Protein AF-A0A5C8LA69-F1 (afdb_monomer_lite)

Sequence (64 aa):
MVSKSVFLKFNEVSVSTYTNKAHIYFLGGYVFPLENEVQLKPAFLIKAVSGAPLAIDLSRNIFF

Radius of gyration: 27.11 Å; chains: 1; bounding box: 62×27×74 Å

pLDDT: mean 82.41, std 17.53, range [42.47, 97.31]

Secondary structure (DSSP, 8-state):
----------------------EEEEEEE--EEPSTT-EEEEEEEEEEETTS--EEEEEEEEE-

Foldseek 3Di:
DDDDDDPPPPDDPPPVPPPDKDKDKDKDWDWDQDPPRKIKIKMKIWIDTPPDDTDIDIDIDIDD

Structure (mmCIF, N/CA/C/O backbone):
data_AF-A0A5C8LA69-F1
#
_entry.id   AF-A0A5C8LA69-F1
#
loop_
_atom_site.group_PDB
_atom_site.id
_atom_site.type_symbol
_atom_site.label_atom_id
_atom_site.label_alt_id
_atom_site.label_comp_id
_atom_site.label_asym_id
_atom_site.label_entity_id
_atom_site.label_seq_id
_atom_site.pdbx_PDB_ins_code
_atom_site.Cartn_x
_atom_site.Cartn_y
_atom_site.Cartn_z
_atom_site.occupancy
_atom_site.B_iso_or_equiv
_atom_site.auth_seq_id
_atom_site.auth_comp_id
_atom_site.auth_asym_id
_atom_site.auth_atom_id
_atom_site.pdbx_PDB_model_num
ATOM 1 N N . MET A 1 1 ? 47.877 -21.849 -52.198 1.00 46.69 1 MET A N 1
ATOM 2 C CA . MET A 1 1 ? 47.862 -20.565 -51.466 1.00 46.69 1 MET A CA 1
ATOM 3 C C . MET A 1 1 ? 46.597 -19.789 -51.828 1.00 46.69 1 MET A C 1
ATOM 5 O O . MET A 1 1 ? 46.679 -18.905 -52.655 1.00 46.69 1 MET A O 1
ATOM 9 N N . VAL A 1 2 ? 45.433 -20.137 -51.263 1.00 49.69 2 VAL A N 1
ATOM 10 C CA . VAL A 1 2 ? 44.257 -19.241 -51.170 1.00 49.69 2 VAL A CA 1
ATOM 11 C C . VAL A 1 2 ? 43.474 -19.702 -49.937 1.00 49.69 2 VAL A C 1
ATOM 13 O O . VAL A 1 2 ? 42.803 -20.730 -49.969 1.00 49.69 2 VAL A O 1
ATOM 16 N N . SER A 1 3 ? 43.674 -19.010 -48.814 1.00 42.47 3 SER A N 1
ATOM 17 C CA . SER A 1 3 ? 43.020 -19.319 -47.540 1.00 42.47 3 SER A CA 1
ATOM 18 C C . SER A 1 3 ? 41.583 -18.803 -47.576 1.00 42.47 3 SER A C 1
ATOM 20 O O . SER A 1 3 ? 41.336 -17.630 -47.848 1.00 42.47 3 SER A O 1
ATOM 22 N N . LYS A 1 4 ? 40.643 -19.721 -47.369 1.00 53.44 4 LYS A N 1
ATOM 23 C CA . LYS A 1 4 ? 39.195 -19.546 -47.454 1.00 53.44 4 LYS A CA 1
ATOM 24 C C . LYS A 1 4 ? 38.710 -18.664 -46.297 1.00 53.44 4 LYS A C 1
ATOM 26 O O . LYS A 1 4 ? 39.031 -18.937 -45.144 1.00 53.44 4 LYS A O 1
ATOM 31 N N . SER A 1 5 ? 37.928 -17.634 -46.619 1.00 53.72 5 SER A N 1
ATOM 32 C CA . SER A 1 5 ? 37.260 -16.732 -45.678 1.00 53.72 5 SER A CA 1
ATOM 33 C C . SER A 1 5 ? 36.568 -17.489 -44.545 1.00 53.72 5 SER A C 1
ATOM 35 O O . SER A 1 5 ? 35.574 -18.179 -44.770 1.00 53.72 5 SER A O 1
ATOM 37 N N . VAL A 1 6 ? 37.061 -17.312 -43.322 1.00 58.75 6 VAL A N 1
ATOM 38 C CA . VAL A 1 6 ? 36.344 -17.667 -42.096 1.00 58.75 6 VAL A CA 1
ATOM 39 C C . VAL A 1 6 ? 35.889 -16.356 -41.468 1.00 58.75 6 VAL A C 1
ATOM 41 O O . VAL A 1 6 ? 36.584 -15.743 -40.664 1.00 58.75 6 VAL A O 1
ATOM 44 N N . PHE A 1 7 ? 34.714 -15.897 -41.895 1.00 57.34 7 PHE A N 1
ATOM 45 C CA . PHE A 1 7 ? 33.964 -14.864 -41.193 1.00 57.34 7 PHE A CA 1
ATOM 46 C C . PHE A 1 7 ? 33.406 -15.537 -39.935 1.00 57.34 7 PHE A C 1
ATOM 48 O O . PHE A 1 7 ? 32.354 -16.178 -39.975 1.00 57.34 7 PHE A O 1
ATOM 55 N N . LEU A 1 8 ? 34.178 -15.507 -38.846 1.00 54.91 8 LEU A N 1
ATOM 56 C CA . LEU A 1 8 ? 33.722 -15.988 -37.548 1.00 54.91 8 LEU A CA 1
ATOM 57 C C . LEU A 1 8 ? 32.531 -15.115 -37.145 1.00 54.91 8 LEU A C 1
ATOM 59 O O . LEU A 1 8 ? 32.697 -13.979 -36.708 1.00 54.91 8 LEU A O 1
ATOM 63 N N . LYS A 1 9 ? 31.314 -15.635 -37.342 1.00 53.22 9 LYS A N 1
ATOM 64 C CA . LYS A 1 9 ? 30.122 -15.145 -36.653 1.00 53.22 9 LYS A CA 1
ATOM 65 C C . LYS A 1 9 ? 30.480 -15.141 -35.173 1.00 53.22 9 LYS A C 1
ATOM 67 O O . LYS A 1 9 ? 30.692 -16.209 -34.602 1.00 53.22 9 LYS A O 1
ATOM 72 N N . PHE A 1 10 ? 30.595 -13.952 -34.588 1.00 59.44 10 PHE A N 1
ATOM 73 C CA . PHE A 1 10 ? 30.644 -13.773 -33.146 1.00 59.44 10 PHE A CA 1
ATOM 74 C C . PHE A 1 10 ? 29.341 -14.347 -32.604 1.00 59.44 10 PHE A C 1
ATOM 76 O O . PHE A 1 10 ? 28.295 -13.704 -32.637 1.00 59.44 10 PHE A O 1
ATOM 83 N N . ASN A 1 11 ? 29.413 -15.629 -32.252 1.00 49.12 11 ASN A N 1
ATOM 84 C CA . ASN A 1 11 ? 28.372 -16.377 -31.589 1.00 49.12 11 ASN A CA 1
ATOM 85 C C . ASN A 1 11 ? 27.930 -15.534 -30.401 1.00 49.12 11 ASN A C 1
ATOM 87 O O . ASN A 1 11 ? 28.785 -15.113 -29.624 1.00 49.12 11 ASN A O 1
ATOM 91 N N . GLU A 1 12 ? 26.637 -15.238 -30.367 1.00 62.56 12 GLU A N 1
ATOM 92 C CA . GLU A 1 12 ? 25.935 -14.363 -29.438 1.00 62.56 12 GLU A CA 1
ATOM 93 C C . GLU A 1 12 ? 26.600 -14.332 -28.060 1.00 62.56 12 GLU A C 1
ATOM 95 O O . GLU A 1 12 ? 26.307 -15.130 -27.172 1.00 62.56 12 GLU A O 1
ATOM 100 N N . VAL A 1 13 ? 27.526 -13.392 -27.870 1.00 63.28 13 VAL A N 1
ATOM 101 C CA . VAL A 1 13 ? 27.917 -13.000 -26.528 1.00 63.28 13 VAL A CA 1
ATOM 102 C C . VAL A 1 13 ? 26.683 -12.287 -26.021 1.00 63.28 13 VAL A C 1
ATOM 104 O O . VAL A 1 13 ? 26.404 -11.157 -26.425 1.00 63.28 13 VAL A O 1
ATOM 107 N N . SER A 1 14 ? 25.903 -12.980 -25.195 1.00 57.59 14 SER A N 1
ATOM 108 C CA . SER A 1 14 ? 24.863 -12.386 -24.373 1.00 57.59 14 SER A CA 1
ATOM 109 C C . SER A 1 14 ? 25.556 -11.416 -23.421 1.00 57.59 14 SER A C 1
ATOM 111 O O . SER A 1 14 ? 25.830 -11.731 -22.262 1.00 57.59 14 SER A O 1
ATOM 113 N N . VAL A 1 15 ? 25.923 -10.246 -23.942 1.00 62.00 15 VAL A N 1
ATOM 114 C CA . VAL A 1 15 ? 26.295 -9.090 -23.149 1.00 62.00 15 VAL A CA 1
ATOM 115 C C . VAL A 1 15 ? 25.022 -8.765 -22.394 1.00 62.00 15 VAL A C 1
ATOM 117 O O . VAL A 1 15 ? 24.116 -8.121 -22.919 1.00 62.00 15 VAL A O 1
ATOM 120 N N . SER A 1 16 ? 24.905 -9.303 -21.182 1.00 57.47 16 SER A N 1
ATOM 121 C CA . SER A 1 16 ? 23.866 -8.922 -20.246 1.00 57.47 16 SER A CA 1
ATOM 122 C C . SER A 1 16 ? 24.140 -7.466 -19.901 1.00 57.47 16 SER A C 1
ATOM 124 O O . SER A 1 16 ? 24.889 -7.158 -18.973 1.00 57.47 16 SER A O 1
ATOM 126 N N . THR A 1 17 ? 23.610 -6.550 -20.706 1.00 60.12 17 THR A N 1
ATOM 127 C CA . THR A 1 17 ? 23.549 -5.145 -20.341 1.00 60.12 17 THR A CA 1
ATOM 128 C C . THR A 1 17 ? 22.694 -5.093 -19.084 1.00 60.12 17 THR A C 1
ATOM 130 O O . THR A 1 17 ? 21.468 -5.161 -19.151 1.00 60.12 17 THR A O 1
ATOM 133 N N . TYR A 1 18 ? 23.346 -5.047 -17.922 1.00 61.25 18 TYR A N 1
ATOM 134 C CA . TYR A 1 18 ? 22.686 -4.813 -16.648 1.00 61.25 18 TYR A CA 1
ATOM 135 C C . TYR A 1 18 ? 22.096 -3.407 -16.709 1.00 61.25 18 TYR A C 1
ATOM 137 O O . TYR A 1 18 ? 22.764 -2.405 -16.463 1.00 61.25 18 TYR A O 1
ATOM 145 N N . THR A 1 19 ? 20.837 -3.327 -17.131 1.00 69.44 19 THR A N 1
ATOM 146 C CA . THR A 1 19 ? 20.077 -2.089 -17.087 1.00 69.44 19 THR A CA 1
ATOM 147 C C . THR A 1 19 ? 19.703 -1.844 -15.629 1.00 69.44 19 THR A C 1
ATOM 149 O O . THR A 1 19 ? 18.808 -2.478 -15.073 1.00 69.44 19 THR A O 1
ATOM 152 N N . ASN A 1 20 ? 20.451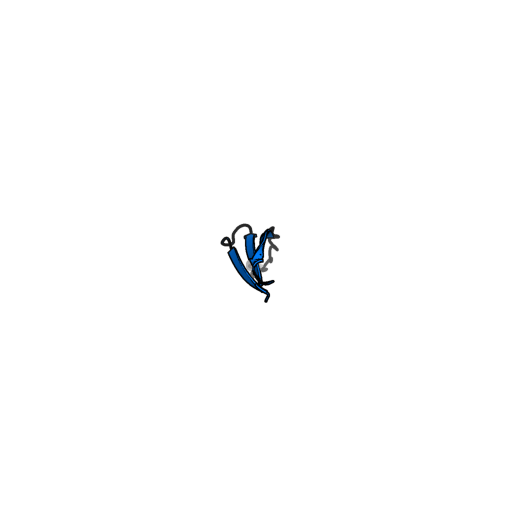 -0.961 -14.970 1.00 78.81 20 ASN A N 1
ATOM 153 C CA . ASN A 1 20 ? 20.104 -0.494 -13.635 1.00 78.81 20 ASN A CA 1
ATOM 154 C C . ASN A 1 20 ? 18.863 0.393 -13.751 1.00 78.81 20 ASN A C 1
ATOM 156 O O . ASN A 1 20 ? 18.944 1.551 -14.163 1.00 78.81 20 ASN A O 1
ATOM 160 N N . LYS A 1 21 ? 17.699 -0.168 -13.426 1.00 87.50 21 LYS A N 1
ATOM 161 C CA . LYS A 1 21 ? 16.433 0.564 -13.375 1.00 87.50 21 LYS A CA 1
ATOM 162 C C . LYS A 1 21 ? 16.205 1.061 -11.956 1.00 87.50 21 LYS A C 1
ATOM 164 O O . LYS A 1 21 ? 16.354 0.308 -11.000 1.00 87.50 21 LYS A O 1
ATOM 169 N N . ALA A 1 22 ? 15.826 2.326 -11.813 1.00 90.44 22 ALA A N 1
ATOM 170 C CA . ALA A 1 22 ? 15.406 2.849 -10.522 1.00 90.44 22 ALA A CA 1
ATOM 171 C C . ALA A 1 22 ? 14.085 2.187 -10.095 1.00 90.44 22 ALA A C 1
ATOM 173 O O . ALA A 1 22 ? 13.146 2.108 -10.893 1.00 90.44 22 ALA A O 1
ATOM 174 N N . HIS A 1 23 ? 14.022 1.741 -8.840 1.00 92.94 23 HIS A N 1
ATOM 175 C CA . HIS A 1 23 ? 12.802 1.273 -8.188 1.00 92.94 23 HIS A CA 1
ATOM 176 C C . HIS A 1 23 ? 12.367 2.327 -7.174 1.00 92.94 23 HIS A C 1
ATOM 178 O O . HIS A 1 23 ? 13.029 2.522 -6.155 1.00 92.94 23 HIS A O 1
ATOM 184 N N . ILE A 1 24 ? 11.274 3.021 -7.470 1.00 95.00 24 ILE A N 1
ATOM 185 C CA . ILE A 1 24 ? 10.718 4.057 -6.603 1.00 95.00 24 ILE A CA 1
ATOM 186 C C . ILE A 1 24 ? 9.526 3.464 -5.861 1.00 95.00 24 ILE A C 1
ATOM 188 O O . ILE A 1 24 ? 8.626 2.885 -6.471 1.00 95.00 24 ILE A O 1
ATOM 192 N N . TYR A 1 25 ? 9.531 3.632 -4.542 1.00 95.81 25 TYR A N 1
ATOM 193 C CA . TYR A 1 25 ? 8.488 3.151 -3.649 1.00 95.81 25 TYR A CA 1
ATOM 194 C C . TYR A 1 25 ? 7.823 4.339 -2.966 1.00 95.81 25 TYR A C 1
ATOM 196 O O . TYR A 1 25 ? 8.502 5.157 -2.345 1.00 95.81 25 TYR A O 1
ATOM 204 N N . PHE A 1 26 ? 6.501 4.423 -3.068 1.00 97.06 26 PHE A N 1
ATOM 205 C CA . PHE A 1 26 ? 5.702 5.397 -2.338 1.00 97.06 26 PHE A CA 1
ATOM 206 C C . PHE A 1 26 ? 4.740 4.662 -1.417 1.00 97.06 26 PHE A C 1
ATOM 208 O O . PHE A 1 26 ? 3.973 3.813 -1.861 1.00 97.06 26 PHE A O 1
ATOM 215 N N . LEU A 1 27 ? 4.808 4.971 -0.131 1.00 96.50 27 LEU A N 1
ATOM 216 C CA . LEU A 1 27 ? 4.082 4.278 0.920 1.00 96.50 27 LEU A CA 1
ATOM 217 C C . LEU A 1 27 ? 3.274 5.276 1.733 1.00 96.50 27 LEU A C 1
ATOM 219 O O . LEU A 1 27 ? 3.743 6.372 2.035 1.00 96.50 27 LEU A O 1
ATOM 223 N N . GLY A 1 28 ? 2.058 4.879 2.081 1.00 96.81 28 GLY A N 1
ATOM 224 C CA . GLY A 1 28 ? 1.158 5.693 2.878 1.00 96.81 28 GLY A CA 1
ATOM 225 C C . GLY A 1 28 ? 0.198 4.834 3.679 1.00 96.81 28 GLY A C 1
ATOM 226 O O . GLY A 1 28 ? 0.012 3.651 3.409 1.00 96.81 28 GLY A O 1
ATOM 227 N N . GLY A 1 29 ? -0.399 5.433 4.698 1.00 95.75 29 GLY A N 1
ATOM 228 C CA . GLY A 1 29 ? -1.329 4.765 5.592 1.00 95.75 29 GLY A CA 1
ATOM 229 C C . GLY A 1 29 ? -1.691 5.659 6.765 1.00 95.75 29 GLY A C 1
ATOM 230 O O . GLY A 1 29 ? -1.019 6.658 7.024 1.00 95.75 29 GLY A O 1
ATOM 231 N N . TYR A 1 30 ? -2.766 5.307 7.460 1.00 95.88 30 TYR A N 1
ATOM 232 C CA . TYR A 1 30 ? -3.237 6.047 8.627 1.00 95.88 30 TYR A CA 1
ATOM 233 C C . TYR A 1 30 ? -3.726 5.082 9.704 1.00 95.88 30 TYR A C 1
ATOM 235 O O . TYR A 1 30 ? -4.140 3.967 9.399 1.00 9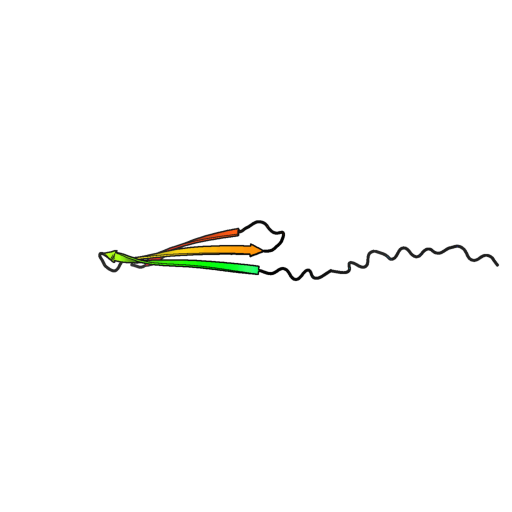5.88 30 TYR A O 1
ATOM 243 N N . VAL A 1 31 ? -3.667 5.500 10.967 1.00 95.12 31 VAL A N 1
ATOM 244 C CA . VAL A 1 31 ? -4.244 4.751 12.087 1.00 95.12 31 VAL A CA 1
ATOM 245 C C . VAL A 1 31 ? -5.537 5.442 12.478 1.00 95.12 31 VAL A C 1
ATOM 247 O O . VAL A 1 31 ? -5.500 6.549 12.998 1.00 95.12 31 VAL A O 1
ATOM 250 N N . PHE A 1 32 ? -6.666 4.789 12.228 1.00 95.06 32 PHE A N 1
ATOM 251 C CA . PHE A 1 32 ? -7.982 5.227 12.672 1.00 95.06 32 PHE A CA 1
ATOM 252 C C . PHE A 1 32 ? -8.251 4.635 14.061 1.00 95.06 32 PHE A C 1
ATOM 254 O O . PHE A 1 32 ? -8.527 3.432 14.153 1.00 95.06 32 PHE A O 1
ATOM 261 N N . PRO A 1 33 ? -8.144 5.430 15.143 1.00 92.75 33 PRO A N 1
ATOM 262 C CA . PRO A 1 33 ? -8.631 5.008 16.447 1.00 92.75 33 PRO A CA 1
ATOM 263 C C . PRO A 1 33 ? -10.162 4.973 16.399 1.00 92.75 33 PRO A C 1
ATOM 265 O O . PRO A 1 33 ? -10.798 5.983 16.096 1.00 92.75 33 PRO A O 1
ATOM 268 N N . LEU A 1 34 ? -10.746 3.803 16.640 1.00 90.38 34 LEU A N 1
ATOM 269 C CA . LEU A 1 34 ? -12.189 3.632 16.779 1.00 90.38 34 LEU A CA 1
ATOM 270 C C . LEU A 1 34 ? -12.549 3.553 18.270 1.00 90.38 34 LEU A C 1
ATOM 272 O O . LEU A 1 34 ? -11.680 3.524 19.144 1.00 90.38 34 LEU A O 1
ATOM 276 N N . GLU A 1 35 ? -13.846 3.540 18.564 1.00 85.88 35 GLU A N 1
ATOM 277 C CA . GLU A 1 35 ? -14.346 3.297 19.918 1.00 85.88 35 GLU A CA 1
ATOM 278 C C . GLU A 1 35 ? -14.078 1.843 20.350 1.00 85.88 35 GLU A C 1
ATOM 280 O O . GLU A 1 35 ? -13.981 0.942 19.514 1.00 85.88 35 GLU A O 1
ATOM 285 N N . ASN A 1 36 ? -13.992 1.611 21.665 1.00 87.62 36 ASN A N 1
ATOM 286 C CA . ASN A 1 36 ? -13.753 0.293 22.275 1.00 87.62 36 ASN A CA 1
ATOM 287 C C . ASN A 1 36 ? -12.390 -0.334 21.927 1.00 87.62 36 ASN A C 1
ATOM 289 O O . ASN A 1 36 ? -12.322 -1.519 21.626 1.00 87.62 36 ASN A O 1
ATOM 293 N N . GLU A 1 37 ? -11.314 0.463 21.939 1.00 87.81 37 GLU A N 1
ATOM 294 C CA . GLU A 1 37 ? -9.910 0.013 21.773 1.00 87.81 37 GLU A CA 1
ATOM 295 C C . GLU A 1 37 ? -9.564 -0.579 20.393 1.00 87.81 37 GLU A C 1
ATOM 297 O O . GLU A 1 37 ? -8.397 -0.861 20.102 1.00 87.81 37 GLU A O 1
ATOM 302 N N . VAL A 1 38 ? -10.544 -0.655 19.490 1.00 91.75 38 VAL A N 1
ATOM 303 C CA . VAL A 1 38 ? -10.349 -1.111 18.117 1.00 91.75 38 VAL A CA 1
ATOM 304 C C . VAL A 1 38 ? -9.534 -0.080 17.333 1.00 91.75 38 VAL A C 1
ATOM 306 O O . VAL A 1 38 ? -9.851 1.110 17.295 1.00 91.75 38 VAL A O 1
ATOM 309 N N . GLN A 1 39 ? -8.486 -0.533 16.646 1.00 93.81 39 GLN A N 1
ATOM 310 C CA . GLN A 1 39 ? -7.673 0.319 15.773 1.00 93.81 39 GLN A CA 1
ATOM 311 C C . GLN A 1 39 ? -7.669 -0.222 14.348 1.00 93.81 39 GLN A C 1
ATOM 313 O O . GLN A 1 39 ? -7.201 -1.334 14.086 1.00 93.81 39 GLN A O 1
ATOM 318 N N . LEU A 1 40 ? -8.125 0.601 13.406 1.00 95.56 40 LEU A N 1
ATOM 319 C CA . LEU A 1 40 ? -8.115 0.287 11.984 1.00 95.56 40 LEU A CA 1
ATOM 320 C C . LEU A 1 40 ? -6.894 0.935 11.313 1.00 95.56 40 LEU A C 1
ATOM 322 O O . LEU A 1 40 ? -6.703 2.145 11.381 1.00 95.56 40 LEU A O 1
ATOM 326 N N . LYS A 1 41 ? -6.069 0.135 10.634 1.00 96.81 41 LYS A N 1
ATOM 327 C CA . LYS A 1 41 ? -4.817 0.585 10.004 1.00 96.81 41 LYS A CA 1
ATOM 328 C C . LYS A 1 41 ? -4.783 0.231 8.516 1.00 96.81 41 LYS A C 1
ATOM 330 O O . LYS A 1 41 ? -4.302 -0.851 8.168 1.00 96.81 41 LYS A O 1
ATOM 335 N N . PRO A 1 42 ? -5.324 1.072 7.622 1.00 96.81 42 PRO A N 1
ATOM 336 C CA . PRO A 1 42 ? -5.110 0.937 6.192 1.00 96.81 42 PRO A CA 1
ATOM 337 C C . PRO A 1 42 ? -3.739 1.470 5.786 1.00 96.81 42 PRO A C 1
ATOM 339 O O . PRO A 1 42 ? -3.260 2.480 6.307 1.00 96.81 42 PRO A O 1
ATOM 342 N N . ALA A 1 43 ? -3.147 0.807 4.802 1.00 97.31 43 ALA A N 1
ATOM 343 C CA . ALA A 1 4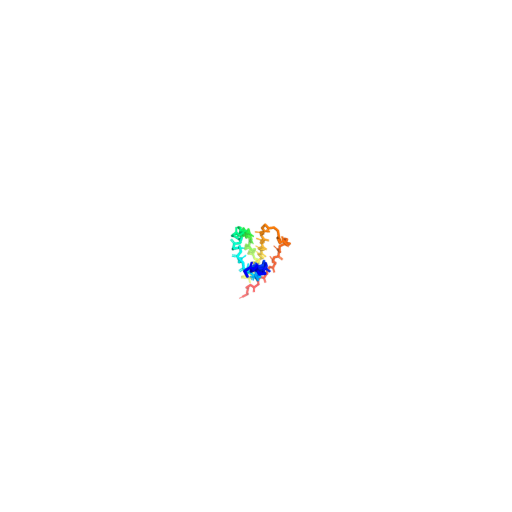3 ? -1.923 1.231 4.155 1.00 97.31 43 ALA A CA 1
ATOM 344 C C . ALA A 1 43 ? -1.950 0.886 2.662 1.00 97.31 43 ALA A C 1
ATOM 346 O O . ALA A 1 43 ? -2.718 0.041 2.197 1.00 97.31 43 ALA A O 1
ATOM 347 N N . PHE A 1 44 ? -1.104 1.565 1.905 1.00 97.06 44 PHE A N 1
ATOM 348 C CA . PHE A 1 44 ? -0.895 1.320 0.491 1.00 97.06 44 PHE A CA 1
ATOM 349 C C . PHE A 1 44 ? 0.582 1.489 0.136 1.00 97.06 44 PHE A C 1
ATOM 351 O O . PHE A 1 44 ? 1.322 2.227 0.794 1.00 97.06 44 PHE A O 1
ATOM 358 N N . LEU A 1 45 ? 1.003 0.804 -0.921 1.00 97.31 45 LEU A N 1
ATOM 359 C CA . LEU A 1 45 ? 2.349 0.857 -1.470 1.00 97.31 45 LEU A CA 1
ATOM 360 C C . LEU A 1 45 ? 2.259 0.940 -2.991 1.00 97.31 45 LEU A C 1
ATOM 362 O O . LEU A 1 45 ? 1.661 0.089 -3.635 1.00 97.31 45 LEU A O 1
ATOM 366 N N . ILE A 1 46 ? 2.888 1.949 -3.573 1.00 96.94 46 ILE A N 1
ATOM 367 C CA . ILE A 1 46 ? 3.016 2.131 -5.015 1.00 96.94 46 ILE A CA 1
ATOM 368 C C . ILE A 1 46 ? 4.466 1.844 -5.392 1.00 96.94 46 ILE A C 1
ATOM 370 O O . ILE A 1 46 ? 5.390 2.383 -4.778 1.00 96.94 46 ILE A O 1
ATOM 374 N N . LYS A 1 47 ? 4.664 1.004 -6.407 1.00 96.25 47 LYS A N 1
ATOM 375 C CA . LYS A 1 47 ? 5.973 0.633 -6.950 1.00 96.25 47 LYS A CA 1
ATOM 376 C C . LYS A 1 47 ? 6.059 1.112 -8.393 1.00 96.25 47 LYS A C 1
ATOM 378 O O . LYS A 1 47 ? 5.300 0.652 -9.248 1.00 96.25 47 LYS A O 1
ATOM 383 N N . ALA A 1 48 ? 6.998 2.010 -8.665 1.00 95.06 48 ALA A N 1
ATOM 384 C CA . ALA A 1 48 ? 7.270 2.527 -9.998 1.00 95.06 48 ALA A CA 1
ATOM 385 C C . ALA A 1 48 ? 8.677 2.116 -10.450 1.00 95.06 48 ALA A C 1
ATOM 387 O O . ALA A 1 48 ? 9.665 2.364 -9.757 1.00 95.06 48 ALA A O 1
ATOM 388 N N . VAL A 1 49 ? 8.763 1.486 -11.623 1.00 93.38 49 VAL A N 1
ATOM 389 C CA . VAL A 1 49 ? 10.020 1.053 -12.247 1.00 93.38 49 VAL A CA 1
ATOM 390 C C . VAL A 1 49 ? 9.991 1.445 -13.718 1.00 93.38 49 VAL A C 1
ATOM 392 O O . VAL A 1 49 ? 9.000 1.215 -14.409 1.00 93.38 49 VAL A O 1
ATOM 395 N N . SER A 1 50 ? 11.081 2.026 -14.218 1.00 91.19 50 SER A N 1
ATOM 396 C CA . SER A 1 50 ? 11.153 2.457 -15.618 1.00 91.19 50 SER A CA 1
ATOM 397 C C . SER A 1 50 ? 11.023 1.271 -16.586 1.00 91.19 50 SER A C 1
ATOM 399 O O . SER A 1 50 ? 11.809 0.316 -16.561 1.00 91.19 50 SER A O 1
ATOM 401 N N . GLY A 1 51 ? 10.009 1.314 -17.451 1.00 89.12 51 GLY A N 1
ATOM 402 C CA . GLY A 1 51 ? 9.729 0.259 -18.427 1.00 89.12 51 GLY A CA 1
ATOM 403 C C . GLY A 1 51 ? 9.136 -1.027 -17.838 1.00 89.12 51 GLY A C 1
ATOM 404 O O . GLY A 1 51 ? 9.246 -2.067 -18.482 1.00 89.12 51 GLY A O 1
ATOM 405 N N . ALA A 1 52 ? 8.554 -0.982 -16.636 1.00 90.81 52 ALA A N 1
ATOM 406 C CA . ALA A 1 52 ? 7.649 -2.017 -16.133 1.00 90.81 52 ALA A CA 1
ATOM 407 C C . ALA A 1 52 ? 6.266 -1.397 -15.844 1.00 90.81 52 ALA A C 1
ATOM 409 O O . ALA A 1 52 ? 6.185 -0.187 -15.617 1.00 90.81 52 ALA A O 1
ATOM 410 N N . PRO A 1 53 ? 5.178 -2.186 -15.846 1.00 92.38 53 PRO A N 1
ATOM 411 C CA . PRO A 1 53 ? 3.866 -1.703 -15.428 1.00 92.38 53 PRO A CA 1
ATOM 412 C C . PRO A 1 53 ? 3.892 -1.162 -13.991 1.00 92.38 53 PRO A C 1
ATOM 414 O O . PRO A 1 53 ? 4.595 -1.698 -13.133 1.00 92.38 53 PRO A O 1
ATOM 417 N N . LEU A 1 54 ? 3.108 -0.114 -13.728 1.00 94.75 54 LEU A N 1
ATOM 418 C CA . LEU A 1 54 ? 2.919 0.415 -12.376 1.00 94.75 54 LEU A CA 1
ATOM 419 C C . LEU A 1 54 ? 2.258 -0.654 -11.494 1.00 94.75 54 LEU A C 1
ATOM 421 O O . LEU A 1 54 ? 1.239 -1.219 -11.890 1.00 94.75 54 LEU A O 1
ATOM 425 N N . ALA A 1 55 ? 2.806 -0.900 -10.301 1.00 96.00 55 ALA A N 1
ATOM 426 C CA . ALA A 1 55 ? 2.212 -1.821 -9.332 1.00 96.00 55 ALA A CA 1
ATOM 427 C C . ALA A 1 55 ? 1.730 -1.076 -8.082 1.00 96.00 55 ALA A C 1
ATOM 429 O O . ALA A 1 55 ? 2.381 -0.140 -7.611 1.00 96.00 55 ALA A O 1
ATOM 430 N N . ILE A 1 56 ? 0.581 -1.500 -7.556 1.00 96.69 56 ILE A N 1
ATOM 431 C CA . ILE A 1 56 ? -0.068 -0.913 -6.382 1.00 96.69 56 ILE A CA 1
ATOM 432 C C . ILE A 1 56 ? -0.503 -2.054 -5.463 1.00 96.69 56 ILE A C 1
ATOM 434 O O . ILE A 1 56 ? -1.278 -2.914 -5.876 1.00 96.69 56 ILE A O 1
ATOM 438 N N . ASP A 1 57 ? -0.039 -2.020 -4.218 1.00 96.44 57 ASP A N 1
ATOM 439 C CA . ASP A 1 57 ? -0.420 -2.947 -3.159 1.00 96.44 57 ASP A CA 1
ATOM 440 C C . ASP A 1 57 ? -1.276 -2.206 -2.126 1.00 96.44 57 ASP A C 1
ATOM 442 O O . ASP A 1 57 ? -0.951 -1.093 -1.705 1.00 96.44 57 ASP A O 1
ATOM 446 N N . LEU A 1 58 ? -2.366 -2.834 -1.693 1.00 96.56 58 LEU A N 1
ATOM 447 C CA . LEU A 1 58 ? -3.264 -2.317 -0.662 1.00 96.56 58 LEU A CA 1
ATOM 448 C C . LEU A 1 58 ? -3.288 -3.292 0.511 1.00 96.56 58 LEU A C 1
ATOM 450 O O . LEU A 1 58 ? -3.378 -4.504 0.315 1.00 96.56 58 LEU A O 1
ATOM 454 N N . SER A 1 59 ? -3.236 -2.770 1.732 1.00 95.81 59 SER A N 1
ATOM 455 C CA . SER A 1 59 ? -3.315 -3.578 2.944 1.00 95.81 59 SER A CA 1
ATOM 456 C C . SER A 1 59 ? -4.169 -2.904 4.014 1.00 95.81 59 SER A C 1
ATOM 458 O O . SER A 1 59 ? -4.357 -1.686 4.044 1.00 95.81 59 SER A O 1
ATOM 460 N N . ARG A 1 60 ? -4.749 -3.723 4.890 1.00 94.62 60 ARG A N 1
ATOM 461 C CA . ARG A 1 60 ? -5.592 -3.271 5.996 1.00 94.62 60 ARG A CA 1
ATOM 462 C C . ARG A 1 60 ? -5.436 -4.221 7.170 1.00 94.62 60 ARG A C 1
ATOM 464 O O . ARG A 1 60 ? -5.589 -5.425 6.989 1.00 94.62 60 ARG A O 1
ATOM 471 N N . ASN A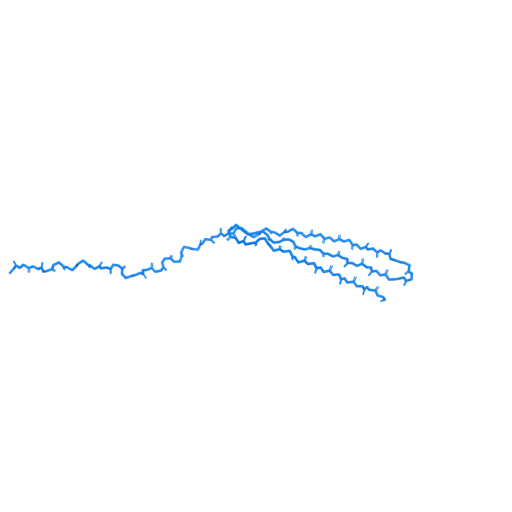 1 61 ? -5.186 -3.670 8.354 1.00 93.19 61 ASN A N 1
ATOM 472 C CA . ASN A 1 61 ? -5.168 -4.418 9.606 1.00 93.19 61 ASN A CA 1
ATOM 473 C C . ASN A 1 61 ? -6.214 -3.880 10.593 1.00 93.19 61 ASN A C 1
ATOM 475 O O . ASN A 1 61 ? -6.497 -2.679 10.597 1.00 93.19 61 ASN A O 1
ATOM 479 N N . ILE A 1 62 ? -6.767 -4.767 11.419 1.00 94.19 62 ILE A N 1
ATOM 480 C CA . ILE A 1 62 ? -7.730 -4.455 12.479 1.00 94.19 62 ILE A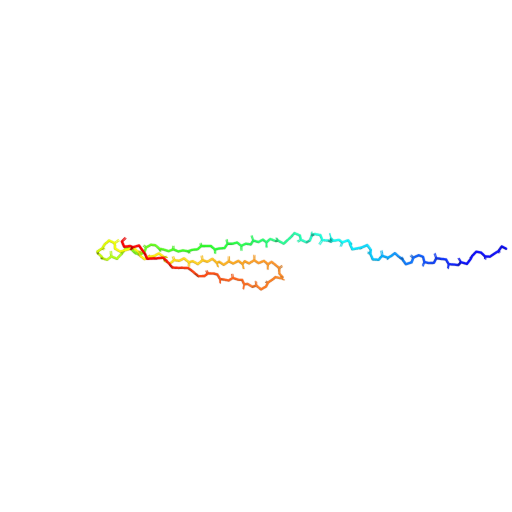 CA 1
ATOM 481 C C . ILE A 1 62 ? -7.167 -5.036 13.777 1.00 94.19 62 ILE A C 1
ATOM 483 O O . ILE A 1 62 ? -7.024 -6.251 13.892 1.00 94.19 62 ILE A O 1
ATOM 487 N N . PHE A 1 63 ? -6.822 -4.169 14.725 1.00 89.31 63 PHE A N 1
ATOM 488 C CA . PHE A 1 63 ? -6.463 -4.562 16.088 1.00 89.31 63 PHE A CA 1
ATOM 489 C C . PHE A 1 63 ? -7.695 -4.445 16.989 1.00 89.31 63 PHE A C 1
ATOM 491 O O . PHE A 1 63 ? -8.437 -3.472 16.853 1.00 89.31 63 PHE A O 1
ATOM 498 N N . PHE A 1 64 ? -7.885 -5.428 17.865 1.00 85.31 64 PHE A N 1
ATOM 499 C CA . PHE A 1 64 ? -8.913 -5.515 18.902 1.00 85.31 64 PHE A CA 1
ATOM 500 C C . PHE A 1 64 ? -8.257 -5.920 20.224 1.00 85.31 64 PHE A C 1
ATOM 502 O O . PHE A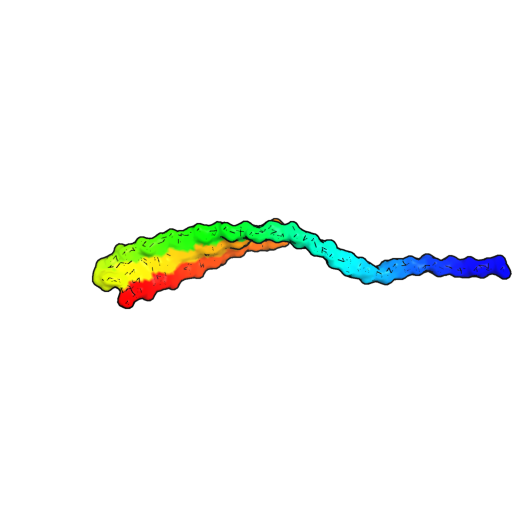 1 64 ? -7.109 -6.429 20.166 1.00 85.31 64 PHE A O 1
#